Protein AF-A0A968U8R9-F1 (afdb_monomer)

pLDDT: mean 85.68, std 11.7, range [39.62, 97.12]

Solvent-accessible surface area (backbone atoms only — not comparable to full-atom values): 7516 Å² total; per-residue (Å²): 136,82,83,77,79,79,79,75,49,72,66,60,49,50,55,53,49,52,54,50,50,53,54,51,52,54,58,50,70,72,61,77,78,88,73,93,81,88,84,85,71,79,76,90,67,88,53,48,67,59,55,51,52,52,52,51,52,54,40,47,75,70,71,42,72,45,77,47,80,37,60,37,57,10,91,65,78,51,75,67,53,69,59,52,58,77,54,50,91,39,47,46,79,45,62,25,40,89,34,56,68,86,76,68,73,43,68,70,59,55,49,53,35,39,53,56,54,73,73,110

Sequence (120 aa):
MTEITKEISNEQHRQKMQRRQEVQAQRLAERQLEKGLIIVNTGDGKGKTTAALGMVLRSLGHGYKVAIVQFIKGAWNPGEKAVFERWGDQITFLALGEGFTWETQDRDRDIANTEAAWTT

Nearest PDB structures (foldseek):
  1g64-assembly1_B  TM=7.966E-01  e=6.792E-07  Salmonella enterica subsp. enterica serovar Typhimurium
  1g5r-assembly1_A  TM=8.283E-01  e=2.650E-05  Salmonella enterica subsp. enterica serovar Typhimurium
  3dmd-assembly1_B-1  TM=4.533E-01  e=4.744E-01  Pyrococcus furiosus
  7o9h-assembly1_A  TM=4.606E-01  e=5.794E-01  Escherichia coli DH5[alpha]
  6cs8-assembly1_B  TM=4.517E-01  e=1.377E+00  Escherichia coli K-12

Mean predicted aligned error: 8.4 Å

Secondary structure (DSSP, 8-state):
------PPPHHHHHHHHHHHHHHHHHHHHH------------SSSTTHHHHHHHHHHHHHHTT--EEEEESS-TT---HHHHHHGGGGGGEEEEE-SSS-HHHH--HHHHHHHHHHHHT-

Radius of gyration: 22.66 Å; Cα contacts (8 Å, |Δi|>4): 89; chains: 1; bounding box: 43×47×62 Å

Structure (mmCIF, N/CA/C/O backbone):
data_AF-A0A968U8R9-F1
#
_entry.id   AF-A0A968U8R9-F1
#
loop_
_atom_site.group_PDB
_atom_site.id
_atom_site.type_symbol
_atom_site.label_atom_id
_atom_site.label_alt_id
_atom_site.label_comp_id
_atom_site.label_asym_id
_atom_site.label_entity_id
_atom_site.label_seq_id
_atom_site.pdbx_PDB_ins_code
_atom_site.Cartn_x
_atom_site.Cartn_y
_atom_site.Cartn_z
_atom_site.occupancy
_atom_site.B_iso_or_equiv
_atom_site.auth_seq_id
_atom_site.auth_comp_id
_atom_site.auth_asym_id
_atom_site.auth_atom_id
_atom_site.pdbx_PDB_model_num
ATOM 1 N N . MET A 1 1 ? 13.576 29.315 37.791 1.00 39.62 1 MET A N 1
ATOM 2 C CA . MET A 1 1 ? 12.207 29.393 37.241 1.00 39.62 1 MET A CA 1
ATOM 3 C C . MET A 1 1 ? 11.778 27.973 36.930 1.00 39.62 1 MET A C 1
ATOM 5 O O . MET A 1 1 ? 12.186 27.438 35.912 1.00 39.62 1 MET A O 1
ATOM 9 N N . THR A 1 2 ? 11.095 27.324 37.867 1.00 43.62 2 THR A N 1
ATOM 10 C CA . THR A 1 2 ? 10.687 25.919 37.739 1.00 43.62 2 THR A CA 1
ATOM 11 C C . THR A 1 2 ? 9.329 25.895 37.048 1.00 43.62 2 THR A C 1
ATOM 13 O O . THR A 1 2 ? 8.351 26.382 37.613 1.00 43.62 2 THR A O 1
ATOM 16 N N . GLU A 1 3 ? 9.272 25.407 35.810 1.00 54.75 3 GLU A N 1
ATOM 17 C CA . GLU A 1 3 ? 8.007 25.179 35.111 1.00 54.75 3 GLU A CA 1
ATOM 18 C C . GLU A 1 3 ? 7.226 24.081 35.840 1.00 54.75 3 GLU A C 1
ATOM 20 O O . GLU A 1 3 ? 7.615 22.916 35.860 1.00 54.75 3 GLU A O 1
ATOM 25 N N . ILE A 1 4 ? 6.126 24.470 36.482 1.00 55.03 4 ILE A N 1
ATOM 26 C CA . ILE A 1 4 ? 5.159 23.539 37.058 1.00 55.03 4 ILE A CA 1
ATOM 27 C C . ILE A 1 4 ? 4.285 23.055 35.904 1.00 55.03 4 ILE A C 1
ATOM 29 O O . ILE A 1 4 ? 3.355 23.747 35.481 1.00 55.03 4 ILE A O 1
ATOM 33 N N . THR A 1 5 ? 4.571 21.864 35.386 1.00 59.31 5 THR A N 1
ATOM 34 C CA . THR A 1 5 ? 3.633 21.137 34.529 1.00 59.31 5 THR A CA 1
ATOM 35 C C . THR A 1 5 ? 2.367 20.903 35.353 1.00 59.31 5 THR A C 1
ATOM 37 O O . THR A 1 5 ? 2.371 20.108 36.288 1.00 59.31 5 THR A O 1
ATOM 40 N N . LYS A 1 6 ? 1.287 21.645 35.077 1.00 68.69 6 LYS A N 1
ATOM 41 C CA . LYS A 1 6 ? -0.003 21.429 35.747 1.00 68.69 6 LYS A CA 1
ATOM 42 C C . LYS A 1 6 ? -0.508 20.031 35.391 1.00 68.69 6 LYS A C 1
ATOM 44 O O . LYS A 1 6 ? -0.986 19.818 34.277 1.00 68.69 6 LYS A O 1
ATOM 49 N N . GLU A 1 7 ? -0.397 19.094 36.328 1.00 76.25 7 GLU A N 1
ATOM 50 C CA . GLU A 1 7 ? -1.018 17.778 36.210 1.00 76.25 7 GLU A CA 1
ATOM 51 C C . GLU A 1 7 ? -2.537 17.946 36.103 1.00 76.25 7 GLU A C 1
ATOM 53 O O . GLU A 1 7 ? -3.186 18.604 36.918 1.00 76.25 7 GLU A O 1
ATOM 58 N N . ILE A 1 8 ? -3.099 17.401 35.028 1.00 80.44 8 ILE A N 1
ATOM 59 C CA . ILE A 1 8 ? -4.529 17.462 34.732 1.00 80.44 8 ILE A CA 1
ATOM 60 C C . ILE A 1 8 ? -5.219 16.444 35.640 1.00 80.44 8 ILE A C 1
ATOM 62 O O . ILE A 1 8 ? -4.812 15.283 35.669 1.00 80.44 8 ILE A O 1
ATOM 66 N N . SER A 1 9 ? -6.275 16.841 36.352 1.00 91.38 9 SER A N 1
ATOM 67 C CA . SER A 1 9 ? -6.988 15.901 37.222 1.00 91.38 9 SER A CA 1
ATOM 68 C C . SER A 1 9 ? -7.679 14.795 36.413 1.00 91.38 9 SER A C 1
ATOM 70 O O . SER A 1 9 ? -8.056 14.995 35.255 1.00 91.38 9 SER A O 1
ATOM 72 N N . ASN A 1 10 ? -7.915 13.635 37.033 1.00 92.62 10 ASN A N 1
ATOM 73 C CA . ASN A 1 10 ? -8.648 12.529 36.399 1.00 92.62 10 ASN A CA 1
ATOM 74 C C . ASN A 1 10 ? -10.020 12.971 35.861 1.00 92.62 10 ASN A C 1
ATOM 76 O O . ASN A 1 10 ? -10.437 12.532 34.790 1.00 92.62 10 ASN A O 1
ATOM 80 N N . GLU A 1 11 ? -10.691 13.883 36.570 1.00 92.75 11 GLU A N 1
ATOM 81 C CA . GLU A 1 11 ? -11.970 14.452 36.146 1.00 92.75 11 GLU A CA 1
ATOM 82 C C . GLU A 1 11 ? -11.821 15.306 34.884 1.00 92.75 11 GLU A C 1
ATOM 84 O O . GLU A 1 11 ? -12.532 15.109 33.899 1.00 92.75 11 GLU A O 1
ATOM 89 N N . GLN A 1 12 ? -10.846 16.214 34.876 1.00 92.25 12 GLN A N 1
ATOM 90 C CA . GLN A 1 12 ? -10.556 17.057 33.718 1.00 92.25 12 GLN A CA 1
ATOM 91 C C . GLN A 1 12 ? -10.127 16.215 32.505 1.00 92.25 12 GLN A C 1
ATOM 93 O O . GLN A 1 12 ? -10.520 16.502 31.371 1.00 92.25 12 GLN A O 1
ATOM 98 N N . HIS A 1 13 ? -9.360 15.143 32.725 1.00 92.44 13 HIS A N 1
ATOM 99 C CA . HIS A 1 13 ? -8.997 14.188 31.683 1.00 92.44 13 HIS A CA 1
ATOM 100 C C . HIS A 1 13 ? -10.230 13.457 31.133 1.00 92.44 13 HIS A C 1
ATOM 102 O O . HIS A 1 13 ? -10.395 13.376 29.914 1.00 92.44 13 HIS A O 1
ATOM 108 N N . ARG A 1 14 ? -11.129 12.978 32.004 1.00 95.44 14 ARG A N 1
ATOM 109 C CA . ARG A 1 14 ? -12.382 12.317 31.607 1.00 95.44 14 ARG A CA 1
ATOM 110 C C . ARG A 1 14 ? -13.253 13.235 30.752 1.00 95.44 14 ARG A C 1
ATOM 112 O O . ARG A 1 14 ? -13.647 12.835 29.660 1.00 95.44 14 ARG A O 1
ATOM 119 N N . GLN A 1 15 ? -13.472 14.473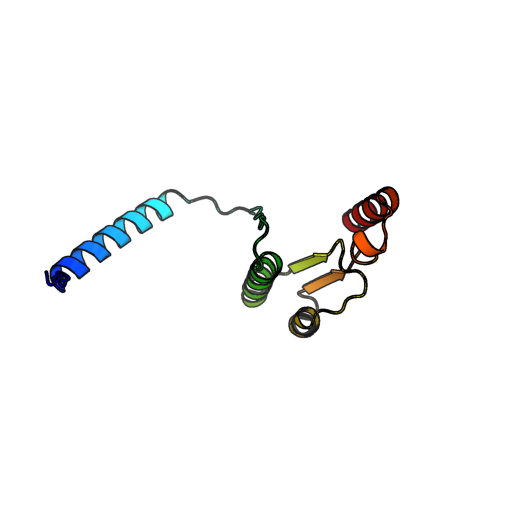 31.196 1.00 95.81 15 GLN A N 1
ATOM 120 C CA . GLN A 1 15 ? -14.243 15.477 30.454 1.00 95.81 15 GLN A CA 1
ATOM 121 C C . GLN A 1 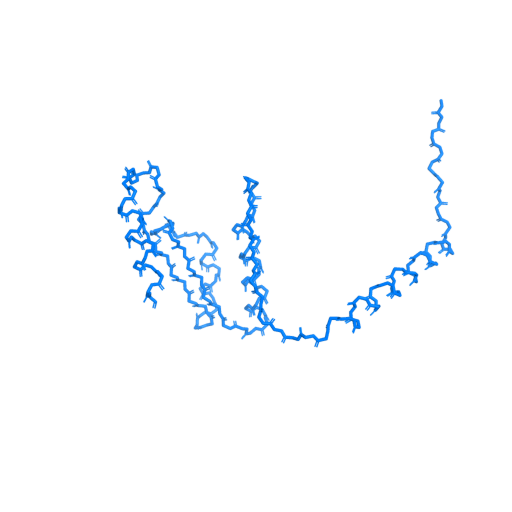15 ? -13.622 15.766 29.077 1.00 95.81 15 GLN A C 1
ATOM 123 O O . GLN A 1 15 ? -14.318 15.818 28.062 1.00 95.81 15 GLN A O 1
ATOM 128 N N . LYS A 1 16 ? -12.288 15.875 29.004 1.00 94.44 16 LYS A N 1
ATOM 129 C CA . LYS A 1 16 ? -11.562 16.037 27.734 1.00 94.44 16 LYS A CA 1
ATOM 130 C C . LYS A 1 16 ? -11.764 14.845 26.792 1.00 94.44 16 LYS A C 1
ATOM 132 O O . LYS A 1 16 ? -11.894 15.053 25.584 1.00 94.44 16 LYS A O 1
ATOM 137 N N . MET A 1 17 ? -11.768 13.615 27.309 1.00 96.06 17 MET A N 1
ATOM 138 C CA . MET A 1 17 ? -11.975 12.416 26.489 1.00 96.06 17 MET A CA 1
ATOM 139 C C . MET A 1 17 ? -13.422 12.268 26.021 1.00 96.06 17 MET A C 1
ATOM 141 O O . MET A 1 17 ? -13.623 11.949 24.852 1.00 96.06 17 MET A O 1
ATOM 145 N N . GLN A 1 18 ? -14.407 12.595 26.861 1.00 97.12 18 GLN A N 1
ATOM 146 C CA . GLN A 1 18 ? -15.821 12.641 26.465 1.00 97.12 18 GLN A CA 1
ATOM 147 C C . GLN A 1 18 ? -16.039 13.627 25.313 1.00 97.12 18 GLN A C 1
ATOM 149 O O . GLN A 1 18 ? -16.556 13.251 24.265 1.00 97.12 18 GLN A O 1
ATOM 154 N N . ARG A 1 19 ? -15.496 14.846 25.426 1.00 96.38 19 ARG A N 1
ATOM 155 C CA . ARG A 1 19 ? -15.566 15.833 24.339 1.00 96.38 19 ARG A CA 1
ATOM 156 C C . ARG A 1 19 ? -14.903 15.342 23.048 1.00 96.38 19 ARG A C 1
ATOM 158 O O . ARG A 1 19 ? -15.388 15.610 21.952 1.00 96.38 19 ARG A O 1
ATOM 165 N N . ARG A 1 20 ? -13.775 14.627 23.143 1.00 95.19 20 ARG A N 1
ATOM 166 C CA . ARG A 1 20 ? -13.132 14.016 21.965 1.00 95.19 20 ARG A CA 1
ATOM 167 C C . ARG A 1 20 ? -14.021 12.945 21.340 1.00 95.19 20 ARG A C 1
ATOM 169 O O . ARG A 1 20 ? -14.120 12.918 20.119 1.00 95.19 20 ARG A O 1
ATOM 176 N N . GLN A 1 21 ? -14.656 12.100 22.149 1.00 95.94 21 GLN A N 1
ATOM 177 C CA . GLN A 1 21 ? -15.580 11.070 21.677 1.00 95.94 21 GLN A CA 1
ATOM 178 C C . GLN A 1 21 ? -16.763 11.686 20.922 1.00 95.94 21 GLN A C 1
ATOM 180 O O . GLN A 1 21 ? -17.057 11.242 19.816 1.00 95.94 21 GLN A O 1
ATOM 185 N N . GLU A 1 22 ? -17.374 12.745 21.459 1.00 96.69 22 GLU A N 1
ATOM 186 C CA . GLU A 1 22 ? -18.471 13.478 20.809 1.00 96.69 22 GLU A CA 1
ATOM 187 C C . GLU A 1 22 ? -18.063 14.022 19.433 1.00 96.69 22 GLU A C 1
ATOM 189 O O . GLU A 1 22 ? -18.754 13.794 18.441 1.00 96.69 22 GLU A O 1
ATOM 194 N N . VAL A 1 23 ? -16.895 14.670 19.340 1.00 95.38 23 VAL A N 1
ATOM 195 C CA . VAL A 1 23 ? -16.379 15.205 18.067 1.00 95.38 23 VAL A CA 1
ATOM 196 C C . VAL A 1 23 ? -16.104 14.091 17.051 1.00 95.38 23 VAL A C 1
ATOM 198 O O . VAL A 1 23 ? -16.375 14.263 15.863 1.00 95.38 23 VAL A O 1
ATOM 201 N N . GLN A 1 24 ? -15.562 12.945 17.479 1.00 93.44 24 GLN A N 1
ATOM 202 C CA . GLN A 1 24 ? -15.346 11.814 16.566 1.00 93.44 24 GLN A CA 1
ATOM 203 C C . GLN A 1 24 ? -16.671 11.192 16.108 1.00 93.44 24 GLN A C 1
ATOM 205 O O . GLN A 1 24 ? -16.798 10.852 14.934 1.00 93.44 24 GLN A O 1
ATOM 210 N N . ALA A 1 25 ? -17.662 11.089 16.999 1.00 93.06 25 ALA A N 1
ATOM 211 C CA . ALA A 1 25 ? -18.989 10.576 16.667 1.00 93.06 25 ALA A CA 1
ATOM 212 C C . ALA A 1 25 ? -19.698 11.462 15.631 1.00 93.06 25 ALA A C 1
ATOM 214 O O . ALA A 1 25 ? -20.235 10.944 14.655 1.00 93.06 25 ALA A O 1
ATOM 215 N N . GLN A 1 26 ? -19.621 12.789 15.785 1.00 94.00 26 GLN A N 1
ATOM 216 C CA . GLN A 1 26 ? -20.145 13.743 14.801 1.00 94.00 26 GLN A CA 1
ATOM 217 C C . GLN A 1 26 ? -19.481 13.564 13.427 1.00 94.00 26 GLN A C 1
ATOM 219 O O . GLN A 1 26 ? -20.169 13.397 12.425 1.00 94.00 26 GLN A O 1
ATOM 224 N N . ARG A 1 27 ? -18.143 13.488 13.377 1.00 91.00 27 ARG A N 1
ATOM 225 C CA . ARG A 1 27 ? -17.399 13.271 12.120 1.00 91.00 27 ARG A CA 1
ATOM 226 C C . ARG A 1 27 ? -17.740 11.952 11.433 1.00 91.00 27 ARG A C 1
ATOM 228 O O . ARG A 1 27 ? -17.699 11.877 10.208 1.00 91.00 27 ARG A O 1
ATOM 235 N N . LEU A 1 28 ? -18.009 10.900 12.206 1.00 87.75 28 LEU A N 1
ATOM 236 C CA . LEU A 1 28 ? -18.415 9.609 11.658 1.00 87.75 28 LEU A CA 1
ATOM 237 C C . LEU A 1 28 ? -19.832 9.685 11.078 1.00 87.75 28 LEU A C 1
ATOM 239 O O . LEU A 1 28 ? -20.055 9.188 9.979 1.00 87.75 28 LEU A O 1
ATOM 243 N N . ALA A 1 29 ? -20.755 10.361 11.769 1.00 89.31 29 ALA A N 1
ATOM 244 C CA . ALA A 1 29 ? -22.128 10.553 11.304 1.00 89.31 29 ALA A CA 1
ATOM 245 C C . ALA A 1 29 ? -22.211 11.329 9.976 1.00 89.31 29 ALA A C 1
ATOM 247 O O . ALA A 1 29 ? -23.128 11.101 9.192 1.00 89.31 29 ALA A O 1
ATOM 248 N N . GLU A 1 30 ? -21.244 12.207 9.696 1.00 90.06 30 GLU A N 1
ATOM 249 C CA . GLU A 1 30 ? -21.127 12.935 8.423 1.00 90.06 30 GLU A CA 1
ATOM 250 C C . GLU A 1 30 ? -20.572 12.072 7.271 1.00 90.06 30 GLU A C 1
ATOM 252 O O . GLU A 1 30 ? -20.798 12.370 6.098 1.00 90.06 30 GLU A O 1
ATOM 257 N N . ARG A 1 31 ? -19.842 10.989 7.569 1.00 86.62 31 ARG A N 1
ATOM 258 C CA . ARG A 1 31 ? -19.161 10.141 6.574 1.00 86.62 31 ARG A CA 1
ATOM 259 C C . ARG A 1 31 ? -19.955 8.868 6.292 1.00 86.62 31 ARG A C 1
ATOM 261 O O . ARG A 1 31 ? -19.540 7.776 6.658 1.00 86.62 31 ARG A O 1
ATOM 268 N N . GLN A 1 32 ? -21.088 9.020 5.614 1.00 79.56 32 GLN A N 1
ATOM 269 C CA . GLN A 1 32 ? -22.031 7.917 5.368 1.00 79.56 32 GLN A CA 1
ATOM 270 C C . GLN A 1 32 ? -21.770 7.135 4.072 1.00 79.56 32 GLN A C 1
ATOM 272 O O . GLN A 1 32 ? -22.382 6.097 3.844 1.00 79.56 32 GLN A O 1
ATOM 277 N N . LEU A 1 33 ? -20.888 7.632 3.203 1.00 88.06 33 LEU A N 1
ATOM 278 C CA . LEU A 1 33 ? -20.661 7.043 1.885 1.00 88.06 33 LEU A CA 1
ATOM 279 C C . LEU A 1 33 ? -19.480 6.076 1.909 1.00 88.06 33 LEU A C 1
ATOM 281 O O . LEU A 1 33 ? -18.326 6.494 2.027 1.00 88.06 33 LEU A O 1
ATOM 285 N N . GLU A 1 34 ? -19.780 4.798 1.713 1.00 88.69 34 GLU A N 1
ATOM 286 C CA . GLU A 1 34 ? -18.784 3.783 1.398 1.00 88.69 34 GLU A CA 1
ATOM 287 C C . GLU A 1 34 ? -18.447 3.842 -0.098 1.00 88.69 34 GLU A C 1
ATOM 289 O O . GLU A 1 34 ? -19.325 3.763 -0.958 1.00 88.69 34 GLU A O 1
ATOM 294 N N . LYS A 1 35 ? -17.166 4.051 -0.417 1.00 91.69 35 LYS A N 1
ATOM 295 C CA . LYS A 1 35 ? -16.673 4.133 -1.797 1.00 91.69 35 LYS A CA 1
ATOM 296 C C . LYS A 1 35 ? -15.190 3.792 -1.883 1.00 91.69 35 LYS A C 1
ATOM 298 O O . LYS A 1 35 ? -14.459 3.914 -0.901 1.00 91.69 35 LYS A O 1
ATOM 303 N N . GLY A 1 36 ? -14.738 3.456 -3.089 1.00 92.38 36 GLY A N 1
ATOM 304 C CA . GLY A 1 36 ? -13.313 3.373 -3.402 1.00 92.38 36 GLY A CA 1
ATOM 305 C C . GLY A 1 36 ? -12.621 4.730 -3.239 1.00 92.38 36 GLY A C 1
ATOM 306 O O . GLY A 1 36 ? -13.189 5.778 -3.559 1.00 92.38 36 GLY A O 1
ATOM 307 N N . LEU A 1 37 ? -11.388 4.711 -2.732 1.00 93.94 37 LEU A N 1
ATOM 308 C CA . LEU A 1 37 ? -10.564 5.901 -2.528 1.00 93.94 37 LEU A CA 1
ATOM 309 C C . LEU A 1 37 ? -9.254 5.780 -3.304 1.00 93.94 37 LEU A C 1
ATOM 311 O O . LEU A 1 37 ? -8.687 4.697 -3.415 1.00 93.94 37 LEU A O 1
ATOM 315 N N . ILE A 1 38 ? -8.749 6.920 -3.772 1.00 95.81 38 ILE A N 1
ATOM 316 C CA . ILE A 1 38 ? -7.397 7.047 -4.316 1.00 95.81 38 ILE A CA 1
ATOM 317 C C . ILE A 1 38 ? -6.531 7.686 -3.235 1.00 95.81 38 ILE A C 1
ATOM 319 O O . ILE A 1 38 ? -6.846 8.766 -2.735 1.00 95.81 38 ILE A O 1
ATOM 323 N N . ILE A 1 39 ? -5.448 7.007 -2.862 1.00 96.06 39 ILE A N 1
ATOM 324 C CA . ILE A 1 39 ? -4.509 7.468 -1.838 1.00 96.06 39 ILE A CA 1
ATOM 325 C C . ILE A 1 39 ? -3.162 7.721 -2.506 1.00 96.06 39 ILE A C 1
ATOM 327 O O . ILE A 1 39 ? -2.583 6.818 -3.106 1.00 96.06 39 ILE A O 1
ATOM 331 N N . VAL A 1 40 ? -2.651 8.945 -2.374 1.00 96.56 40 VAL A N 1
ATOM 332 C CA . VAL A 1 40 ? -1.366 9.358 -2.949 1.00 96.56 40 VAL A CA 1
ATOM 333 C C . VAL A 1 40 ? -0.353 9.565 -1.827 1.00 96.56 40 VAL A C 1
ATOM 335 O O . VAL A 1 40 ? -0.458 10.512 -1.052 1.00 96.56 40 VAL A O 1
ATOM 338 N N . ASN A 1 41 ? 0.652 8.690 -1.758 1.00 95.81 41 ASN A N 1
ATOM 339 C CA . ASN A 1 41 ? 1.801 8.851 -0.866 1.00 95.81 41 ASN A CA 1
ATOM 340 C C . ASN A 1 41 ? 2.948 9.527 -1.635 1.00 95.81 41 ASN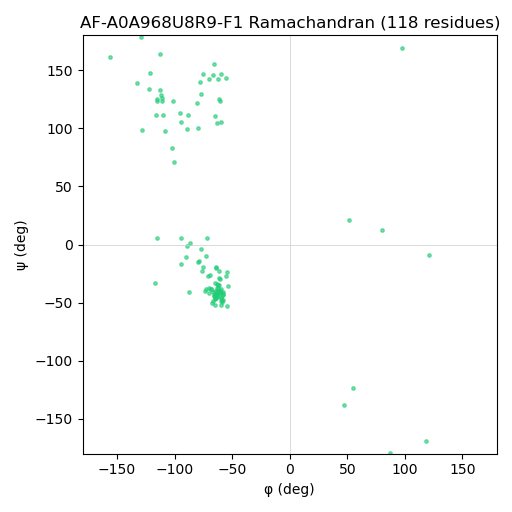 A C 1
ATOM 342 O O . ASN A 1 41 ? 3.602 8.881 -2.452 1.00 95.81 41 ASN A O 1
ATOM 346 N N . THR A 1 42 ? 3.204 10.810 -1.370 1.00 96.00 42 THR A N 1
ATOM 347 C CA . THR A 1 42 ? 4.199 11.636 -2.087 1.00 96.00 42 THR A CA 1
ATOM 348 C C . THR A 1 42 ? 5.160 12.367 -1.131 1.00 96.00 42 THR A C 1
ATOM 350 O O . THR A 1 42 ? 5.054 12.220 0.087 1.00 96.00 42 THR A O 1
ATOM 353 N N . GLY A 1 43 ? 6.117 13.120 -1.680 1.00 95.44 43 GLY A N 1
ATOM 354 C CA . GLY A 1 43 ? 7.158 13.868 -0.964 1.00 95.44 43 GLY A CA 1
ATOM 355 C C . GLY A 1 43 ? 8.503 13.138 -0.886 1.00 95.44 43 GLY A C 1
ATOM 356 O O . GLY A 1 43 ? 8.599 11.947 -1.180 1.00 95.44 43 GLY A O 1
ATOM 357 N N . ASP A 1 44 ? 9.555 13.837 -0.460 1.00 94.50 44 ASP A N 1
ATOM 358 C CA . ASP A 1 44 ? 10.938 13.322 -0.512 1.00 94.50 44 ASP A CA 1
ATOM 359 C C . ASP A 1 44 ? 11.284 12.360 0.632 1.00 94.50 44 ASP A C 1
ATOM 361 O O . ASP A 1 44 ? 12.240 11.587 0.558 1.00 94.50 44 ASP A O 1
ATOM 365 N N . GLY A 1 45 ? 10.459 12.339 1.680 1.00 94.19 45 GLY A N 1
ATOM 366 C CA . GLY A 1 45 ? 10.637 11.455 2.825 1.00 94.19 45 GLY A CA 1
ATOM 367 C C . GLY A 1 45 ? 10.627 9.965 2.458 1.00 94.19 45 GLY A C 1
ATOM 368 O O . GLY A 1 45 ? 9.904 9.503 1.560 1.00 94.19 45 GLY A O 1
ATOM 369 N N . LYS A 1 46 ? 11.416 9.178 3.198 1.00 92.06 46 LYS A N 1
ATOM 370 C CA . LYS A 1 46 ? 11.321 7.711 3.176 1.00 92.06 46 LYS A CA 1
ATOM 371 C C . LYS A 1 46 ? 9.979 7.274 3.774 1.00 92.06 46 LYS A C 1
ATOM 373 O O . LYS A 1 46 ? 9.482 7.898 4.703 1.00 92.06 46 LYS A O 1
ATOM 378 N N . GLY A 1 47 ? 9.411 6.186 3.247 1.00 91.25 47 GLY A N 1
ATOM 379 C CA . GLY A 1 47 ? 8.196 5.563 3.795 1.00 91.25 47 GLY A CA 1
ATOM 380 C C . GLY A 1 47 ? 7.000 5.477 2.845 1.00 91.25 47 GLY A C 1
ATOM 381 O O . GLY A 1 47 ? 6.059 4.757 3.153 1.00 91.25 47 GLY A O 1
ATOM 382 N N . LYS A 1 48 ? 7.039 6.118 1.668 1.00 95.06 48 LYS A N 1
ATOM 383 C CA . LYS A 1 48 ? 5.941 6.068 0.675 1.00 95.06 48 LYS A CA 1
ATOM 384 C C . LYS A 1 48 ? 5.551 4.635 0.299 1.00 95.06 48 LYS A C 1
ATOM 386 O O . LYS A 1 48 ? 4.391 4.242 0.405 1.00 95.06 48 LYS A O 1
ATOM 391 N N . THR A 1 49 ? 6.547 3.841 -0.09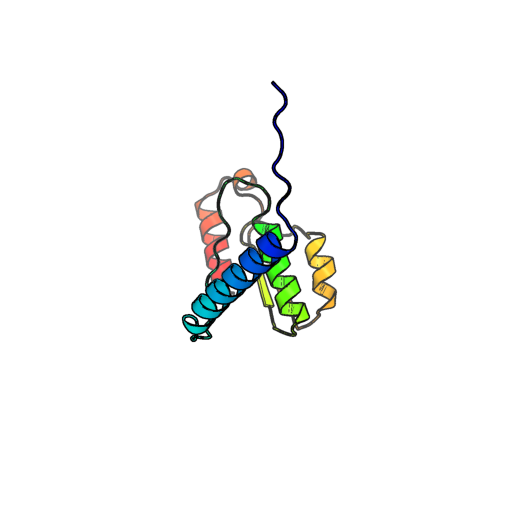5 1.00 90.25 49 THR A N 1
ATOM 392 C CA . THR A 1 49 ? 6.359 2.429 -0.445 1.00 90.25 49 THR A CA 1
ATOM 393 C C . THR A 1 49 ? 5.930 1.619 0.775 1.00 90.25 49 THR A C 1
ATOM 395 O O . THR A 1 49 ? 4.981 0.854 0.683 1.00 90.25 49 THR A O 1
ATOM 398 N N . THR A 1 50 ? 6.554 1.829 1.936 1.00 92.31 50 THR A N 1
ATOM 399 C CA . THR A 1 50 ? 6.217 1.110 3.175 1.00 92.31 50 THR A CA 1
ATOM 400 C C . THR A 1 50 ? 4.768 1.350 3.608 1.00 92.31 50 THR A C 1
ATOM 402 O O . THR A 1 50 ? 4.076 0.405 3.973 1.00 92.31 50 THR A O 1
ATOM 405 N N . ALA A 1 51 ? 4.271 2.587 3.506 1.00 95.38 51 ALA A N 1
ATOM 406 C CA . ALA A 1 51 ? 2.879 2.925 3.795 1.00 95.38 51 ALA A CA 1
ATOM 407 C C . ALA A 1 51 ? 1.904 2.220 2.836 1.00 95.38 51 ALA A C 1
ATOM 409 O O . ALA A 1 51 ? 0.892 1.678 3.279 1.00 95.38 51 ALA A O 1
ATOM 410 N N . ALA A 1 52 ? 2.227 2.171 1.537 1.00 94.38 52 ALA A N 1
ATOM 411 C CA . ALA A 1 52 ? 1.431 1.437 0.554 1.00 94.38 52 ALA A CA 1
ATOM 412 C C . ALA A 1 52 ? 1.412 -0.075 0.848 1.00 94.38 52 ALA A C 1
ATOM 414 O O . ALA A 1 52 ? 0.343 -0.678 0.882 1.00 94.38 52 ALA A O 1
ATOM 415 N N . LEU A 1 53 ? 2.564 -0.679 1.154 1.00 92.75 53 LEU A N 1
ATOM 416 C CA . LEU A 1 53 ? 2.650 -2.102 1.505 1.00 92.75 53 LEU A CA 1
ATOM 417 C C . LEU A 1 53 ? 1.917 -2.433 2.816 1.00 92.75 53 LEU A C 1
ATOM 419 O O . LEU A 1 53 ? 1.316 -3.499 2.927 1.00 92.75 53 LEU A O 1
ATOM 423 N N . GLY A 1 54 ? 1.886 -1.512 3.784 1.00 94.56 54 GLY A N 1
ATOM 424 C CA . GLY A 1 54 ? 1.064 -1.655 4.989 1.00 94.56 54 GLY A CA 1
ATOM 425 C C . GLY A 1 54 ? -0.439 -1.702 4.686 1.00 94.56 54 GLY A C 1
ATOM 426 O O . GLY A 1 54 ? -1.169 -2.478 5.305 1.00 94.56 54 GLY A O 1
ATOM 427 N N . MET A 1 55 ? -0.905 -0.925 3.701 1.00 95.94 55 MET A N 1
ATOM 428 C CA . MET A 1 55 ? -2.291 -0.991 3.220 1.00 95.94 55 MET A CA 1
ATOM 429 C C . MET A 1 55 ? -2.585 -2.300 2.486 1.00 95.94 55 MET A C 1
ATOM 431 O O . MET A 1 55 ? -3.661 -2.867 2.683 1.00 95.94 55 MET A O 1
ATOM 435 N N . VAL A 1 56 ? -1.632 -2.813 1.699 1.00 94.56 56 VAL A N 1
ATOM 436 C CA . VAL A 1 56 ? -1.749 -4.139 1.072 1.00 94.56 56 VAL A CA 1
ATOM 437 C C . VAL A 1 56 ? -1.908 -5.216 2.139 1.00 94.56 56 VAL A C 1
ATOM 439 O O . VAL A 1 56 ? -2.887 -5.955 2.109 1.00 94.56 56 VAL A O 1
ATOM 442 N N . LEU A 1 57 ? -1.010 -5.254 3.128 1.00 94.44 57 LEU A N 1
ATOM 443 C CA . LEU A 1 57 ? -1.065 -6.234 4.212 1.00 9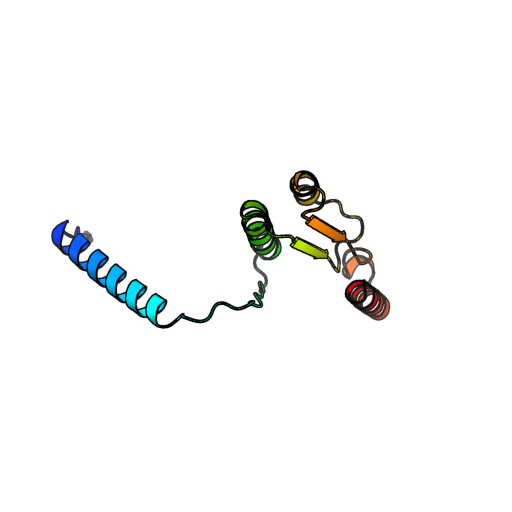4.44 57 LEU A CA 1
ATOM 444 C C . LEU A 1 57 ? -2.393 -6.169 4.977 1.00 94.44 57 LEU A C 1
ATOM 446 O O . LEU A 1 57 ? -2.996 -7.204 5.250 1.00 94.44 57 LEU A O 1
ATOM 450 N N . ARG A 1 58 ? -2.877 -4.960 5.292 1.00 95.56 58 ARG A N 1
ATOM 451 C CA . ARG A 1 58 ? -4.187 -4.769 5.929 1.00 95.56 58 ARG A CA 1
ATOM 452 C C . ARG A 1 58 ? -5.318 -5.334 5.071 1.00 95.56 58 ARG A C 1
ATOM 454 O O . ARG A 1 58 ? -6.191 -6.011 5.599 1.00 95.56 58 ARG A O 1
ATOM 461 N N . SER A 1 59 ? -5.302 -5.058 3.770 1.00 95.81 59 SER A N 1
ATOM 462 C CA . SER A 1 59 ? -6.345 -5.505 2.840 1.00 95.81 59 SER A CA 1
ATOM 463 C C . SER A 1 59 ? -6.361 -7.031 2.718 1.00 95.81 59 SER A C 1
ATOM 465 O O . SER A 1 59 ? -7.413 -7.647 2.875 1.00 95.81 59 SER A O 1
ATOM 467 N N . LEU A 1 60 ? -5.188 -7.646 2.555 1.00 95.00 60 LEU A N 1
ATOM 468 C CA . LEU A 1 60 ? -5.027 -9.102 2.542 1.00 95.00 60 LEU A CA 1
ATOM 469 C C . LEU A 1 60 ? -5.472 -9.742 3.865 1.00 95.00 60 LEU A C 1
ATOM 471 O O . LEU A 1 60 ? -6.141 -10.768 3.864 1.00 95.00 60 LEU A O 1
ATOM 475 N N . GLY A 1 61 ? -5.163 -9.116 5.007 1.00 94.56 61 GLY A N 1
ATOM 476 C CA . GLY A 1 61 ? -5.619 -9.573 6.325 1.00 94.56 61 GLY A CA 1
ATOM 477 C C . GLY A 1 61 ? -7.144 -9.580 6.491 1.00 94.56 61 GLY A C 1
ATOM 478 O O . GLY A 1 61 ? -7.665 -10.340 7.303 1.00 94.56 61 GLY A O 1
ATOM 479 N N . HIS A 1 62 ? -7.862 -8.779 5.701 1.00 95.62 62 HIS A N 1
ATOM 480 C CA . HIS A 1 62 ? -9.324 -8.781 5.623 1.00 95.62 62 HIS A CA 1
ATOM 481 C C . HIS A 1 62 ? -9.878 -9.659 4.482 1.00 95.62 62 HIS A C 1
ATOM 483 O O . HIS A 1 62 ? -11.086 -9.667 4.265 1.00 95.62 62 HIS A O 1
ATOM 489 N N . GLY A 1 63 ? -9.029 -10.404 3.764 1.00 95.06 63 GLY A N 1
ATOM 490 C CA . GLY A 1 63 ? -9.434 -11.311 2.684 1.00 95.06 63 GLY A CA 1
ATOM 491 C C . GLY A 1 63 ? -9.716 -10.634 1.339 1.00 95.06 63 GLY A C 1
ATOM 492 O O . GLY A 1 63 ? -10.283 -11.264 0.447 1.00 95.06 63 GLY A O 1
ATOM 493 N N . TYR A 1 64 ? -9.341 -9.362 1.169 1.00 95.88 64 TYR A N 1
ATOM 494 C CA . TYR A 1 64 ? -9.458 -8.686 -0.123 1.00 95.88 64 TYR A CA 1
ATOM 495 C C . TYR A 1 64 ? -8.375 -9.155 -1.095 1.00 95.88 64 TYR A C 1
ATOM 497 O O . TYR A 1 64 ? -7.236 -9.401 -0.700 1.00 95.88 64 TYR A O 1
ATOM 505 N N . LYS A 1 65 ? -8.712 -9.191 -2.388 1.00 96.38 65 LYS A N 1
ATOM 506 C CA . LYS A 1 65 ? -7.727 -9.380 -3.458 1.00 96.38 65 LYS A CA 1
ATOM 507 C C . LYS A 1 65 ? -6.980 -8.079 -3.728 1.00 96.38 65 LYS A C 1
ATOM 509 O O . LYS A 1 65 ? -7.588 -7.009 -3.748 1.00 96.38 65 LYS A O 1
ATOM 514 N N . VAL A 1 66 ? -5.674 -8.174 -3.956 1.00 95.25 66 VAL A N 1
ATOM 515 C CA . VAL A 1 66 ? -4.804 -7.012 -4.165 1.00 95.25 66 VAL A CA 1
ATOM 516 C C . VAL A 1 66 ? -3.899 -7.223 -5.375 1.00 95.25 66 VAL A C 1
ATOM 518 O O . VAL A 1 66 ? -3.318 -8.289 -5.549 1.00 95.25 66 VAL A O 1
ATOM 521 N N . ALA A 1 67 ? -3.723 -6.178 -6.181 1.00 92.12 67 ALA A N 1
ATOM 522 C CA . ALA A 1 67 ? -2.694 -6.122 -7.212 1.00 92.12 67 ALA A CA 1
ATOM 523 C C . ALA A 1 67 ? -1.651 -5.057 -6.849 1.00 92.12 67 ALA A C 1
ATOM 525 O O . ALA A 1 67 ? -2.000 -3.936 -6.474 1.00 92.12 67 ALA A O 1
ATOM 526 N N . ILE A 1 68 ? -0.369 -5.407 -6.954 1.00 89.88 68 ILE A N 1
ATOM 527 C CA . ILE A 1 68 ? 0.753 -4.474 -6.844 1.00 89.88 68 ILE A CA 1
ATOM 528 C C . ILE A 1 68 ? 1.386 -4.344 -8.222 1.00 89.88 68 ILE A C 1
ATOM 530 O O . ILE A 1 68 ? 1.854 -5.337 -8.772 1.00 89.88 68 ILE A O 1
ATOM 534 N N . VAL A 1 69 ? 1.471 -3.114 -8.725 1.00 87.69 69 VAL A N 1
ATOM 535 C CA . VAL A 1 69 ? 2.210 -2.780 -9.946 1.00 87.69 69 VAL A CA 1
ATOM 536 C C . VAL A 1 69 ? 3.370 -1.859 -9.584 1.00 87.69 69 VAL A C 1
ATOM 538 O O . VAL A 1 69 ? 3.179 -0.827 -8.938 1.00 87.69 69 VAL A O 1
ATOM 541 N N . GLN A 1 70 ? 4.587 -2.243 -9.956 1.00 86.06 70 GLN A N 1
ATOM 542 C CA . GLN A 1 70 ? 5.781 -1.410 -9.814 1.00 86.06 70 GLN A CA 1
ATOM 543 C C . GLN A 1 70 ? 6.272 -1.020 -11.204 1.00 86.06 70 GLN A C 1
ATOM 545 O O . GLN A 1 70 ? 6.463 -1.900 -12.024 1.00 86.06 70 GLN A O 1
ATOM 550 N N . PHE A 1 71 ? 6.492 0.272 -11.451 1.00 81.81 71 PHE A N 1
ATOM 551 C CA . PHE A 1 71 ? 6.860 0.782 -12.784 1.00 81.81 71 PHE A CA 1
ATOM 552 C C . PHE A 1 71 ? 8.369 0.936 -13.015 1.00 81.81 71 PHE A C 1
ATOM 554 O O . PHE A 1 71 ? 8.802 1.090 -14.147 1.00 81.81 71 PHE A O 1
ATOM 561 N N . ILE A 1 72 ? 9.168 0.946 -11.944 1.00 73.50 72 ILE A N 1
ATOM 562 C CA . ILE A 1 72 ? 10.611 1.245 -12.009 1.00 73.50 72 ILE A CA 1
ATOM 563 C C . ILE A 1 72 ? 11.446 0.042 -11.565 1.00 73.50 72 ILE A C 1
ATOM 565 O O . ILE A 1 72 ? 12.551 -0.167 -12.032 1.00 73.50 72 ILE A O 1
ATOM 569 N N . LYS A 1 73 ? 10.964 -0.773 -10.626 1.00 69.06 73 LYS A N 1
ATOM 570 C CA . LYS A 1 73 ? 11.840 -1.700 -9.891 1.00 69.06 73 LYS A CA 1
ATOM 571 C C . LYS A 1 73 ? 12.252 -2.962 -10.664 1.00 69.06 73 LYS A C 1
ATOM 573 O O . LYS A 1 73 ? 13.081 -3.702 -10.142 1.00 69.06 73 LYS A O 1
ATOM 578 N N . GLY A 1 74 ? 11.753 -3.184 -11.882 1.00 63.31 74 GLY A N 1
ATOM 579 C CA . GLY A 1 74 ? 12.178 -4.285 -12.756 1.00 63.31 74 GLY A CA 1
ATOM 580 C C . GLY A 1 74 ? 12.247 -5.645 -12.049 1.00 63.31 74 GLY A C 1
ATOM 581 O O . GLY A 1 74 ? 11.391 -5.966 -11.229 1.00 63.31 74 GLY A O 1
ATOM 582 N N . ALA A 1 75 ? 13.294 -6.433 -12.323 1.00 56.19 75 ALA A N 1
ATOM 583 C CA . ALA A 1 75 ? 13.515 -7.766 -11.741 1.00 56.19 75 ALA A CA 1
ATOM 584 C C . ALA A 1 75 ? 13.931 -7.765 -10.254 1.00 56.19 75 ALA A C 1
ATOM 586 O O . ALA A 1 75 ? 14.260 -8.818 -9.698 1.00 56.19 75 ALA A O 1
ATOM 587 N N . TRP A 1 76 ? 13.952 -6.602 -9.593 1.00 57.78 76 TRP A N 1
ATOM 588 C CA . TRP A 1 76 ? 14.266 -6.533 -8.174 1.00 57.78 76 TRP A CA 1
ATOM 589 C C . TRP A 1 76 ? 13.223 -7.337 -7.394 1.00 57.78 76 TRP A C 1
ATOM 591 O O . TRP A 1 76 ? 12.020 -7.118 -7.534 1.00 57.78 76 TRP A O 1
ATOM 601 N N . ASN A 1 77 ? 13.692 -8.291 -6.587 1.00 60.75 77 ASN A N 1
ATOM 602 C CA . ASN A 1 7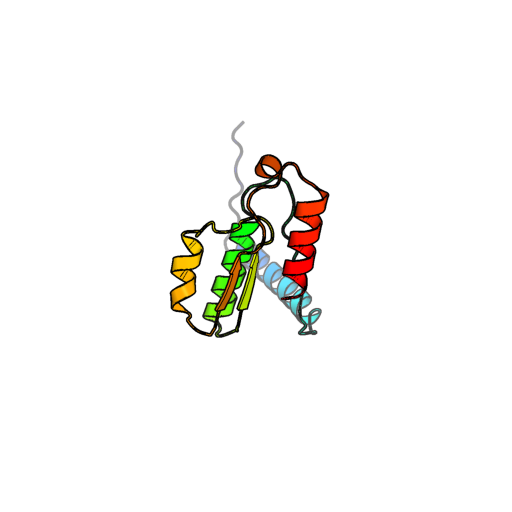7 ? 12.845 -9.149 -5.767 1.00 60.75 77 ASN A CA 1
ATOM 603 C C . ASN A 1 77 ? 12.893 -8.639 -4.316 1.00 60.75 77 ASN A C 1
ATOM 605 O O . ASN A 1 77 ? 13.717 -9.118 -3.533 1.00 60.75 77 ASN A O 1
ATOM 609 N N . PRO A 1 78 ? 12.091 -7.617 -3.950 1.00 66.06 78 PRO A N 1
ATOM 610 C CA . PRO A 1 78 ? 12.062 -7.105 -2.588 1.00 66.06 78 PRO A CA 1
ATOM 611 C C . PRO A 1 78 ? 11.768 -8.233 -1.601 1.00 66.06 78 PRO A C 1
ATOM 613 O O . PRO A 1 78 ? 10.922 -9.088 -1.873 1.00 66.06 78 PRO A O 1
ATOM 616 N N . GLY A 1 79 ? 12.397 -8.201 -0.424 1.00 71.81 79 GLY A N 1
ATOM 617 C CA . GLY A 1 79 ? 12.072 -9.139 0.656 1.00 71.81 79 GLY A CA 1
ATOM 618 C C . GLY A 1 79 ? 10.582 -9.107 1.020 1.00 71.81 79 GLY A C 1
ATOM 619 O O . GLY A 1 79 ? 10.013 -10.119 1.419 1.00 71.81 79 GLY A O 1
ATOM 620 N N . GLU A 1 80 ? 9.917 -7.970 0.797 1.00 75.56 80 GLU A N 1
ATOM 621 C CA . GLU A 1 80 ? 8.475 -7.823 0.960 1.00 75.56 80 GLU A CA 1
ATOM 622 C C . GLU A 1 80 ? 7.667 -8.716 0.005 1.00 75.56 80 GLU A C 1
ATOM 624 O O . GLU A 1 80 ? 6.629 -9.235 0.408 1.00 75.56 80 GLU A O 1
ATOM 629 N N . LYS A 1 81 ? 8.135 -8.965 -1.227 1.00 77.56 81 LYS A N 1
ATOM 630 C CA . LYS A 1 81 ? 7.438 -9.860 -2.166 1.00 77.56 81 LYS A CA 1
ATOM 631 C C . LYS A 1 81 ? 7.382 -11.294 -1.632 1.00 77.56 81 LYS A C 1
ATOM 633 O O . LYS A 1 81 ? 6.308 -11.884 -1.634 1.00 77.56 81 LYS A O 1
ATOM 638 N N . ALA A 1 82 ? 8.485 -11.804 -1.082 1.00 82.50 82 ALA A N 1
ATOM 639 C CA . ALA A 1 82 ? 8.538 -13.148 -0.494 1.00 82.50 82 ALA A CA 1
ATOM 640 C C . ALA A 1 82 ? 7.563 -13.327 0.686 1.00 82.50 82 ALA A C 1
ATOM 642 O O . ALA A 1 82 ? 7.067 -14.423 0.944 1.00 82.50 82 ALA A O 1
ATOM 643 N N . VAL A 1 83 ? 7.267 -12.248 1.419 1.00 84.69 83 VAL A N 1
ATOM 644 C CA . VAL A 1 83 ? 6.224 -12.270 2.452 1.00 84.69 83 VAL A CA 1
ATOM 645 C C . VAL A 1 83 ? 4.859 -12.429 1.794 1.00 84.69 83 VAL A C 1
ATOM 647 O O . VAL A 1 83 ? 4.106 -13.324 2.176 1.00 84.69 83 VAL A O 1
ATOM 650 N N . PHE A 1 84 ? 4.559 -11.611 0.786 1.00 86.12 84 PHE A N 1
ATOM 651 C CA . PHE A 1 84 ? 3.249 -11.605 0.143 1.00 86.12 84 PHE A CA 1
ATOM 652 C C . PHE A 1 84 ? 2.933 -12.856 -0.685 1.00 86.12 84 PHE A C 1
ATOM 654 O O . PHE A 1 84 ? 1.767 -13.223 -0.778 1.00 86.12 84 PHE A O 1
ATOM 661 N N . GLU A 1 85 ? 3.935 -13.569 -1.204 1.00 84.25 85 GLU A N 1
ATOM 662 C CA . GLU A 1 85 ? 3.747 -14.842 -1.926 1.00 84.25 85 GLU A CA 1
ATOM 663 C C . GLU A 1 85 ? 2.961 -15.890 -1.115 1.00 84.25 85 GLU A C 1
ATOM 665 O O . GLU A 1 85 ? 2.283 -16.744 -1.682 1.00 84.25 85 GLU A O 1
ATOM 670 N N . ARG A 1 86 ? 2.965 -15.787 0.221 1.00 88.38 86 ARG A N 1
ATOM 671 C CA . ARG A 1 86 ? 2.190 -16.663 1.117 1.00 88.38 86 ARG A CA 1
ATOM 672 C C . ARG A 1 86 ? 0.673 -16.534 0.960 1.00 88.38 86 ARG A C 1
ATOM 674 O O . ARG A 1 86 ? -0.045 -17.436 1.378 1.00 88.38 86 ARG A O 1
ATOM 681 N N . TRP A 1 87 ? 0.191 -15.434 0.384 1.00 92.19 87 TRP A N 1
ATOM 682 C CA . TRP A 1 87 ? -1.231 -15.201 0.123 1.00 92.19 87 TRP A CA 1
ATOM 683 C C . TRP A 1 87 ? -1.707 -15.782 -1.215 1.00 92.19 87 TRP A C 1
ATOM 685 O O . TRP A 1 87 ? -2.887 -15.654 -1.538 1.00 92.19 87 TRP A O 1
ATOM 695 N N . GLY A 1 88 ? -0.824 -16.447 -1.970 1.00 90.25 88 GLY A N 1
ATOM 696 C CA . GLY A 1 88 ? -1.189 -17.200 -3.167 1.00 90.25 88 GLY A CA 1
ATOM 697 C C . GLY A 1 88 ? -1.960 -16.359 -4.184 1.00 90.25 88 GLY A C 1
ATOM 698 O O . GLY A 1 88 ? -1.497 -15.309 -4.617 1.00 90.25 88 GLY A O 1
ATOM 699 N N . ASP A 1 89 ? -3.156 -16.819 -4.545 1.00 92.44 89 ASP A N 1
ATOM 700 C CA . ASP A 1 89 ? -4.027 -16.214 -5.557 1.00 92.44 89 ASP A CA 1
ATOM 701 C C . ASP A 1 89 ? -4.699 -14.899 -5.118 1.00 92.44 89 ASP A C 1
ATOM 703 O O . ASP A 1 89 ? -5.309 -14.209 -5.941 1.00 92.44 89 ASP A O 1
ATOM 707 N N . GLN A 1 90 ? -4.605 -14.526 -3.838 1.00 93.88 90 GLN A N 1
ATOM 708 C CA . GLN A 1 90 ? -5.149 -13.256 -3.351 1.00 93.88 90 GLN A CA 1
ATOM 709 C C . GLN A 1 90 ? -4.290 -12.056 -3.740 1.00 93.88 90 GLN A C 1
ATOM 711 O O . GLN A 1 90 ? -4.789 -10.928 -3.715 1.00 93.88 90 GLN A O 1
ATOM 716 N N . ILE A 1 91 ? -3.021 -12.273 -4.100 1.00 93.06 91 ILE A N 1
ATOM 717 C CA . ILE A 1 91 ? -2.133 -11.199 -4.523 1.00 93.06 91 ILE A CA 1
ATOM 718 C C . ILE A 1 91 ? -1.585 -11.434 -5.927 1.00 93.06 91 ILE A C 1
ATOM 720 O O . ILE A 1 91 ? -1.094 -12.504 -6.265 1.00 93.06 91 ILE A O 1
ATOM 724 N N . THR A 1 92 ? -1.629 -10.389 -6.747 1.00 90.69 92 THR A N 1
ATOM 725 C CA . THR A 1 92 ? -0.902 -10.332 -8.018 1.00 90.69 92 THR A CA 1
ATOM 726 C C . THR A 1 92 ? 0.212 -9.305 -7.899 1.00 90.69 92 THR A C 1
ATOM 728 O O . THR A 1 92 ? -0.035 -8.160 -7.522 1.00 90.69 92 THR A O 1
ATOM 731 N N . PHE A 1 93 ? 1.445 -9.704 -8.204 1.00 87.19 93 PHE A N 1
ATOM 732 C CA . PHE A 1 93 ? 2.601 -8.814 -8.171 1.00 87.19 93 PHE A CA 1
ATOM 733 C C . PHE A 1 93 ? 3.177 -8.663 -9.576 1.00 87.19 93 PHE A C 1
ATOM 735 O O . PHE A 1 93 ? 3.755 -9.603 -10.118 1.00 87.19 93 PHE A O 1
ATOM 742 N N . LEU A 1 94 ? 3.046 -7.467 -10.140 1.00 84.81 94 LEU A N 1
ATOM 743 C CA . LEU A 1 94 ? 3.572 -7.096 -11.445 1.00 84.81 94 LEU A CA 1
ATOM 744 C C . LEU A 1 94 ? 4.751 -6.143 -11.236 1.00 84.81 94 LEU A C 1
ATOM 746 O O . LEU A 1 94 ? 4.586 -4.947 -10.987 1.00 84.81 94 LEU A O 1
ATOM 750 N N . ALA A 1 95 ? 5.959 -6.700 -11.273 1.00 80.81 95 ALA A N 1
ATOM 751 C CA . ALA A 1 95 ? 7.188 -5.918 -11.258 1.00 80.81 95 ALA A CA 1
ATOM 752 C C . ALA A 1 95 ? 7.555 -5.587 -12.706 1.00 80.81 95 ALA A C 1
ATOM 754 O O . ALA A 1 95 ? 8.053 -6.442 -13.435 1.00 80.81 95 ALA A O 1
ATOM 755 N N . LEU A 1 96 ? 7.216 -4.375 -13.131 1.00 75.81 96 LEU A N 1
ATOM 756 C CA . LEU A 1 96 ? 7.343 -3.903 -14.503 1.00 75.81 96 LEU A CA 1
ATOM 757 C C . LEU A 1 96 ? 8.422 -2.801 -14.571 1.00 75.81 96 LEU A C 1
ATOM 759 O O . LEU A 1 96 ? 8.869 -2.266 -13.547 1.00 75.81 96 LEU A O 1
ATOM 763 N N . GLY A 1 97 ? 8.883 -2.502 -15.784 1.00 74.06 97 GLY A N 1
ATOM 764 C CA . GLY A 1 97 ? 10.016 -1.605 -16.029 1.00 74.06 97 GLY A CA 1
ATOM 765 C C . GLY A 1 97 ? 11.380 -2.299 -15.989 1.00 74.06 97 GLY A C 1
ATOM 766 O O . GLY A 1 97 ? 11.482 -3.510 -15.798 1.00 74.06 97 GLY A O 1
ATOM 767 N N . GLU A 1 98 ? 12.442 -1.520 -16.190 1.00 72.25 98 GLU A N 1
ATOM 768 C CA . GLU A 1 98 ? 13.799 -2.039 -16.443 1.00 72.25 98 GLU A CA 1
ATOM 769 C C . GLU A 1 98 ? 14.819 -1.707 -15.347 1.00 72.25 98 GLU A C 1
ATOM 771 O O . GLU A 1 98 ? 15.992 -2.040 -15.477 1.00 72.25 98 GLU A O 1
ATOM 776 N N . GLY A 1 99 ? 14.386 -1.099 -14.244 1.00 74.94 99 GLY A N 1
ATOM 777 C CA . GLY A 1 99 ? 15.280 -0.603 -13.204 1.00 74.94 99 GLY A CA 1
ATOM 778 C C . GLY A 1 99 ? 15.157 0.905 -13.037 1.00 74.94 99 GLY A C 1
ATOM 779 O O . GLY A 1 99 ? 14.229 1.549 -13.532 1.00 74.94 99 GLY A O 1
ATOM 780 N N . PHE A 1 100 ? 16.079 1.481 -12.275 1.00 78.94 100 PHE A N 1
ATOM 781 C CA . PHE A 1 100 ? 16.015 2.900 -11.967 1.00 78.94 100 PHE A CA 1
ATOM 782 C C . PHE A 1 100 ? 16.322 3.771 -13.190 1.00 78.94 100 PHE A C 1
ATOM 784 O O . PHE A 1 100 ? 17.235 3.485 -13.958 1.00 78.94 100 PHE A O 1
ATOM 791 N N . THR A 1 101 ? 15.622 4.898 -13.321 1.00 79.06 101 THR A N 1
ATOM 792 C CA . THR A 1 101 ? 15.733 5.791 -14.491 1.00 79.06 101 THR A CA 1
ATOM 793 C C . THR A 1 101 ? 17.121 6.430 -14.651 1.00 79.06 101 THR A C 1
ATOM 795 O O . THR A 1 101 ? 17.497 6.883 -15.727 1.00 79.06 101 THR A O 1
ATOM 798 N N . TRP A 1 102 ? 17.921 6.486 -13.579 1.00 78.19 102 TRP A N 1
ATOM 799 C CA . TRP A 1 102 ? 19.319 6.937 -13.647 1.00 78.19 102 TRP A CA 1
ATOM 800 C C . TRP A 1 102 ? 20.278 5.865 -14.179 1.00 78.19 102 TRP A C 1
ATOM 802 O O . TRP A 1 102 ? 21.415 6.187 -14.511 1.00 78.19 102 TRP A O 1
ATOM 812 N N . GLU A 1 103 ? 19.845 4.608 -14.251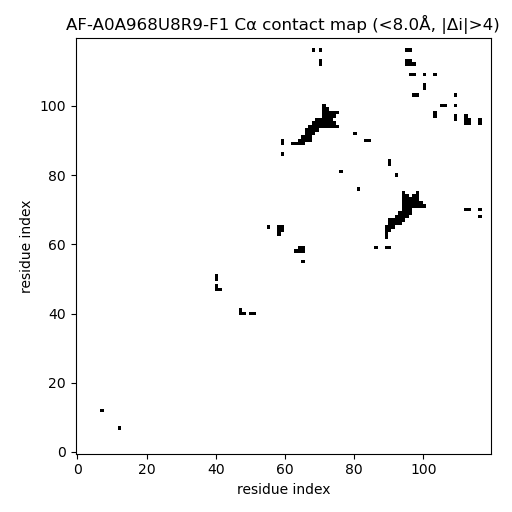 1.00 75.94 103 GLU A N 1
ATOM 813 C CA . GLU A 1 103 ? 20.596 3.521 -14.883 1.00 75.94 103 GLU A CA 1
ATOM 814 C C . GLU A 1 103 ? 20.278 3.456 -16.379 1.00 75.94 103 GLU A C 1
ATOM 816 O O . GLU A 1 103 ? 21.193 3.302 -17.186 1.00 75.94 103 GLU A O 1
ATOM 821 N N . THR A 1 104 ? 19.007 3.642 -16.754 1.00 79.12 104 THR A N 1
ATOM 822 C CA . THR A 1 104 ? 18.556 3.622 -18.154 1.00 79.12 104 THR A CA 1
ATOM 823 C C . THR A 1 104 ? 18.969 4.881 -18.913 1.00 79.12 104 THR A C 1
ATOM 825 O O . THR A 1 104 ? 19.394 4.779 -20.061 1.00 79.12 104 THR A O 1
ATOM 828 N N . GLN A 1 105 ? 18.883 6.058 -18.275 1.00 80.44 105 GLN A N 1
ATOM 829 C CA . GLN A 1 105 ? 19.183 7.374 -18.867 1.00 80.44 105 GLN A CA 1
ATOM 830 C C . GLN A 1 105 ? 18.453 7.642 -20.202 1.00 80.44 105 GLN A C 1
ATOM 832 O O . GLN A 1 105 ? 18.860 8.510 -20.974 1.00 80.44 105 GLN A O 1
ATOM 837 N N . ASP A 1 106 ? 17.354 6.927 -20.455 1.00 86.69 106 ASP A N 1
ATOM 838 C CA . ASP A 1 106 ? 16.565 6.978 -21.683 1.00 86.69 106 ASP A CA 1
ATOM 839 C C . ASP A 1 106 ? 15.097 7.214 -21.323 1.00 86.69 106 ASP A C 1
ATOM 841 O O . ASP A 1 106 ? 14.348 6.310 -20.950 1.00 86.69 106 ASP A O 1
ATOM 845 N N . ARG A 1 107 ? 14.697 8.481 -21.430 1.0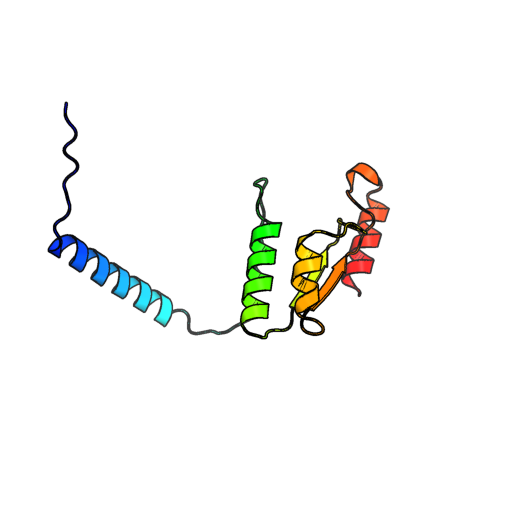0 88.19 107 ARG A N 1
ATOM 846 C CA . ARG A 1 107 ? 13.360 8.939 -21.062 1.00 88.19 107 ARG A CA 1
ATOM 847 C C . ARG A 1 107 ? 12.266 8.297 -21.913 1.00 88.19 107 ARG A C 1
ATOM 849 O O . ARG A 1 107 ? 11.206 7.982 -21.376 1.00 88.19 107 ARG A O 1
ATOM 856 N N . ASP A 1 108 ? 12.486 8.161 -23.217 1.00 90.12 108 ASP A N 1
ATOM 857 C CA . ASP A 1 108 ? 11.452 7.666 -24.130 1.00 90.12 108 ASP A CA 1
ATOM 858 C C . ASP A 1 108 ? 11.199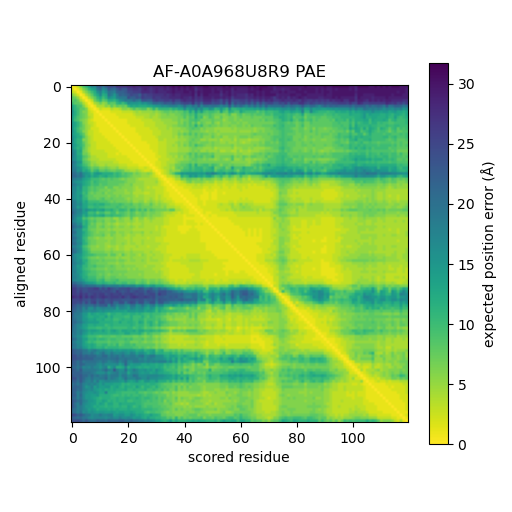 6.180 -23.868 1.00 90.12 108 ASP A C 1
ATOM 860 O O . ASP A 1 108 ? 10.051 5.731 -23.829 1.00 90.12 108 ASP A O 1
ATOM 864 N N . ARG A 1 109 ? 12.267 5.437 -23.569 1.00 85.00 109 ARG A N 1
ATOM 865 C CA . ARG A 1 109 ? 12.189 4.042 -23.143 1.00 85.00 109 ARG A CA 1
ATOM 866 C C . ARG A 1 109 ? 11.510 3.873 -21.781 1.00 85.00 109 ARG A C 1
ATOM 868 O O . ARG A 1 109 ? 10.650 3.003 -21.642 1.00 85.00 109 ARG A O 1
ATOM 875 N N . ASP A 1 110 ? 11.823 4.719 -20.798 1.00 85.00 110 ASP A N 1
ATOM 876 C CA . ASP A 1 110 ? 11.165 4.700 -19.482 1.00 85.00 110 ASP A CA 1
ATOM 877 C C . ASP A 1 110 ? 9.645 4.957 -19.593 1.00 85.00 110 ASP A C 1
ATOM 879 O O . ASP A 1 110 ? 8.840 4.300 -18.919 1.00 85.00 110 ASP A O 1
ATOM 883 N N . ILE A 1 111 ? 9.241 5.888 -20.470 1.00 87.31 111 ILE A N 1
ATOM 884 C CA . ILE A 1 111 ? 7.830 6.181 -20.766 1.00 87.31 111 ILE A CA 1
ATOM 885 C C . ILE A 1 111 ? 7.165 4.971 -21.424 1.00 87.31 111 ILE A C 1
ATOM 887 O O . ILE A 1 111 ? 6.153 4.496 -20.910 1.00 87.31 111 ILE A O 1
ATOM 891 N N . ALA A 1 112 ? 7.753 4.426 -22.493 1.00 87.56 112 ALA A N 1
ATOM 892 C CA . ALA A 1 112 ? 7.199 3.278 -23.210 1.00 87.56 112 ALA A CA 1
ATOM 893 C C . ALA A 1 112 ? 7.006 2.056 -22.293 1.00 87.56 112 ALA A C 1
ATOM 895 O O . ALA A 1 112 ? 5.969 1.394 -22.333 1.00 87.56 112 ALA A O 1
ATOM 896 N N . ASN A 1 113 ? 7.968 1.793 -21.405 1.00 83.25 113 ASN A N 1
ATOM 897 C CA . ASN A 1 113 ? 7.871 0.722 -20.415 1.00 83.25 113 ASN A CA 1
ATOM 898 C C . ASN A 1 113 ? 6.739 0.959 -19.405 1.00 83.25 113 ASN A C 1
ATOM 900 O O . ASN A 1 113 ? 6.026 0.024 -19.040 1.00 83.25 113 ASN A O 1
ATOM 904 N N . THR A 1 114 ? 6.557 2.204 -18.957 1.00 84.06 114 THR A N 1
ATOM 905 C CA . THR A 1 114 ? 5.475 2.577 -18.035 1.00 84.06 114 THR A CA 1
ATOM 906 C C . THR A 1 114 ? 4.101 2.439 -18.698 1.00 84.06 114 THR A C 1
ATOM 908 O O . THR A 1 114 ? 3.165 1.939 -18.075 1.00 84.06 114 THR A O 1
ATOM 911 N N . GLU A 1 115 ? 3.976 2.839 -19.964 1.00 86.94 115 GLU A N 1
ATOM 912 C CA . GLU A 1 115 ? 2.744 2.693 -20.747 1.00 86.94 115 GLU A CA 1
ATOM 913 C C . GLU A 1 115 ? 2.395 1.221 -20.978 1.00 86.94 115 GLU A C 1
ATOM 915 O O . GLU A 1 115 ? 1.269 0.808 -20.700 1.00 86.94 115 GLU A O 1
ATOM 920 N N . ALA A 1 116 ? 3.368 0.402 -21.388 1.00 84.50 116 ALA A N 1
ATOM 921 C CA . ALA A 1 116 ? 3.178 -1.040 -21.528 1.00 84.50 116 ALA A CA 1
ATOM 922 C C . ALA A 1 116 ? 2.738 -1.674 -20.198 1.00 84.50 116 ALA A C 1
ATOM 924 O O . ALA A 1 116 ? 1.795 -2.471 -20.155 1.00 84.50 116 ALA A O 1
ATOM 925 N N . ALA A 1 117 ? 3.365 -1.251 -19.098 1.00 81.56 117 ALA A N 1
ATOM 926 C CA . ALA A 1 117 ? 3.042 -1.720 -17.762 1.00 81.56 117 ALA A CA 1
ATOM 927 C C . ALA A 1 117 ? 1.609 -1.384 -17.323 1.00 81.56 117 ALA A C 1
ATOM 929 O O . ALA A 1 117 ? 0.978 -2.166 -16.618 1.00 81.56 117 ALA A O 1
ATOM 930 N N . TRP A 1 118 ? 1.087 -0.233 -17.748 1.00 81.44 118 TRP A N 1
ATOM 931 C CA . TRP A 1 118 ? -0.282 0.193 -17.463 1.00 81.44 118 TRP A CA 1
ATOM 932 C C . TRP A 1 118 ? -1.342 -0.624 -18.218 1.00 81.44 118 TRP A C 1
ATOM 934 O O . TRP A 1 118 ? -2.475 -0.736 -17.760 1.00 81.44 118 TRP A O 1
ATOM 944 N N . THR A 1 119 ? -0.985 -1.187 -19.375 1.00 84.81 119 THR A N 1
ATOM 945 C CA . THR A 1 119 ? -1.906 -1.955 -20.234 1.00 84.81 119 THR A CA 1
ATOM 946 C C . THR A 1 119 ? -1.987 -3.454 -19.923 1.00 84.81 119 THR A C 1
ATOM 948 O O . THR A 1 119 ? -2.732 -4.161 -20.600 1.00 84.81 119 THR A O 1
ATOM 951 N N . THR A 1 120 ? -1.223 -3.935 -18.936 1.00 72.75 120 THR A N 1
ATOM 952 C CA . THR A 1 120 ? -1.202 -5.345 -18.497 1.00 72.75 120 THR A CA 1
ATOM 953 C C . THR A 1 120 ? -2.349 -5.644 -17.537 1.00 72.75 120 THR A C 1
ATOM 955 O O . THR A 1 120 ? -2.992 -6.703 -17.710 1.00 72.75 120 THR A O 1
#

Foldseek 3Di:
DDDDPPDQDPVNVVVVVVVVVVVVVVVVVVPPDDDDDDDDQDDDDPCSVVVVLVVVVVCVVVVAADEAFALAQAPDDDPSNVVVCVSPRSYHYHDWHDHHCVVVVDPVRSVVRNVVSVVD